Protein AF-R1I8M9-F1 (afdb_monomer_lite)

pLDDT: mean 75.94, std 17.15, range [38.25, 95.81]

Structure (mmCIF, N/CA/C/O backbone):
data_AF-R1I8M9-F1
#
_entry.id   AF-R1I8M9-F1
#
loop_
_atom_site.group_PDB
_atom_site.id
_atom_site.type_symbol
_atom_site.label_atom_id
_atom_site.label_alt_id
_atom_site.label_comp_id
_atom_site.label_asym_id
_atom_site.label_entity_id
_atom_site.label_seq_id
_atom_site.pdbx_PDB_ins_code
_atom_site.Cartn_x
_atom_site.Cartn_y
_atom_site.Cartn_z
_atom_site.occupancy
_atom_site.B_iso_or_equiv
_atom_site.auth_seq_id
_atom_site.auth_comp_id
_atom_site.auth_asym_id
_atom_site.auth_atom_id
_atom_site.pdbx_PDB_model_num
ATOM 1 N N . MET A 1 1 ? 1.329 -48.472 -15.441 1.00 38.25 1 MET A N 1
ATOM 2 C CA . MET A 1 1 ? 2.134 -48.573 -14.204 1.00 38.25 1 MET A CA 1
ATOM 3 C C . MET A 1 1 ? 3.214 -47.514 -14.295 1.00 38.25 1 MET A C 1
ATOM 5 O O . MET A 1 1 ? 4.169 -47.705 -15.039 1.00 38.25 1 MET A O 1
ATOM 9 N N . ASP A 1 2 ? 3.007 -46.370 -13.643 1.00 49.47 2 ASP A N 1
ATOM 10 C CA . ASP A 1 2 ? 3.981 -45.278 -13.656 1.00 49.47 2 ASP A CA 1
ATOM 11 C C . ASP A 1 2 ? 5.204 -45.636 -12.814 1.00 49.47 2 ASP A C 1
ATOM 13 O O . ASP A 1 2 ? 5.096 -46.111 -11.682 1.00 49.47 2 ASP A O 1
ATOM 17 N N . LYS A 1 3 ? 6.383 -45.452 -13.411 1.00 56.34 3 LYS A N 1
ATOM 18 C CA . LYS A 1 3 ? 7.676 -45.744 -12.796 1.00 56.34 3 LYS A CA 1
ATOM 19 C C . LYS A 1 3 ? 7.922 -44.754 -11.657 1.00 56.34 3 LYS A C 1
ATOM 21 O O . LYS A 1 3 ? 7.964 -43.547 -11.874 1.00 56.34 3 LYS A O 1
ATOM 26 N N . PHE A 1 4 ? 8.103 -45.278 -10.448 1.00 57.75 4 PHE A N 1
ATOM 27 C CA . PHE A 1 4 ? 8.527 -44.502 -9.288 1.00 57.75 4 PHE A CA 1
ATOM 28 C C . PHE A 1 4 ? 9.944 -43.965 -9.526 1.00 57.75 4 PHE A C 1
ATOM 30 O O . PHE A 1 4 ? 10.889 -44.746 -9.621 1.00 57.75 4 PHE A O 1
ATOM 37 N N . ASP A 1 5 ? 10.078 -42.643 -9.648 1.00 61.88 5 ASP A N 1
ATOM 38 C CA . ASP A 1 5 ? 11.360 -41.959 -9.825 1.00 61.88 5 ASP A CA 1
ATOM 39 C C . ASP A 1 5 ? 11.907 -41.483 -8.459 1.00 61.88 5 ASP A C 1
ATOM 41 O O . ASP A 1 5 ? 11.433 -40.481 -7.907 1.00 61.88 5 ASP A O 1
ATOM 45 N N . PRO A 1 6 ? 12.905 -42.177 -7.881 1.00 57.59 6 PRO A N 1
ATOM 46 C CA . PRO A 1 6 ? 13.475 -41.830 -6.582 1.00 57.59 6 PRO A CA 1
ATOM 47 C C . PRO A 1 6 ? 14.278 -40.517 -6.601 1.00 57.59 6 PRO A C 1
ATOM 49 O O . PRO A 1 6 ? 14.505 -39.937 -5.536 1.00 57.59 6 PRO A O 1
ATOM 52 N N . SER A 1 7 ? 14.666 -40.003 -7.775 1.00 63.94 7 SER A N 1
ATOM 53 C CA . SER A 1 7 ? 15.459 -38.770 -7.905 1.00 63.94 7 SER A CA 1
ATOM 54 C C . SER A 1 7 ? 14.663 -37.512 -7.539 1.00 63.94 7 SER A C 1
ATOM 56 O O . SER A 1 7 ? 15.202 -36.570 -6.947 1.00 63.94 7 SER A O 1
ATOM 58 N N . ARG A 1 8 ? 13.347 -37.529 -7.796 1.00 58.62 8 ARG A N 1
ATOM 59 C CA . ARG A 1 8 ? 12.417 -36.465 -7.390 1.00 58.62 8 ARG A CA 1
ATOM 60 C C . ARG A 1 8 ? 12.280 -36.390 -5.875 1.00 58.62 8 ARG A C 1
ATOM 62 O O . ARG A 1 8 ? 12.327 -35.300 -5.310 1.00 58.62 8 ARG A O 1
ATOM 69 N N . ARG A 1 9 ? 12.181 -37.542 -5.204 1.00 60.09 9 ARG A N 1
ATOM 70 C CA . ARG A 1 9 ? 12.094 -37.609 -3.737 1.00 60.09 9 ARG A CA 1
ATOM 71 C C . ARG A 1 9 ? 13.373 -37.098 -3.079 1.00 60.09 9 ARG A C 1
ATOM 73 O O . ARG A 1 9 ? 13.300 -36.382 -2.083 1.00 60.09 9 ARG A O 1
ATOM 80 N N . ASP A 1 10 ? 14.525 -37.436 -3.647 1.00 62.53 10 ASP A N 1
ATOM 81 C C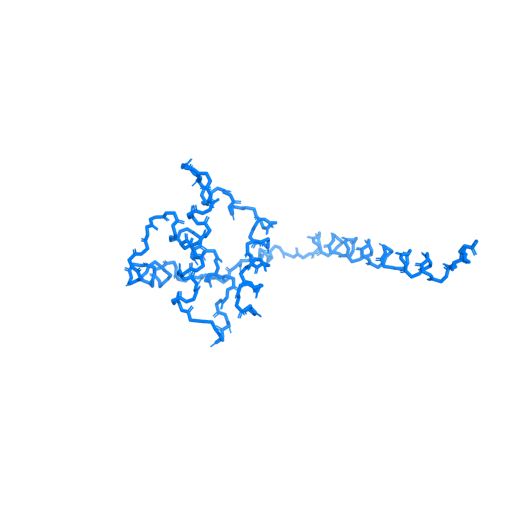A . ASP A 1 10 ? 15.817 -37.004 -3.119 1.00 62.53 10 ASP A CA 1
ATOM 82 C C . ASP A 1 10 ? 16.049 -35.497 -3.334 1.00 62.53 10 ASP A C 1
ATOM 84 O O . ASP A 1 10 ? 16.509 -34.799 -2.431 1.00 62.53 10 ASP A O 1
ATOM 88 N N . SER A 1 11 ? 15.611 -34.959 -4.476 1.00 59.75 11 SER A N 1
ATOM 89 C CA . SER A 1 11 ? 15.613 -33.514 -4.752 1.00 59.75 11 SER A CA 1
ATOM 90 C C . SER A 1 11 ? 14.682 -32.734 -3.817 1.00 59.75 11 SER A C 1
ATOM 92 O O . SER A 1 11 ? 15.084 -31.710 -3.265 1.00 59.75 11 SER A O 1
ATOM 94 N N . MET A 1 12 ? 13.470 -33.240 -3.557 1.00 56.59 12 MET A N 1
ATOM 95 C CA . MET A 1 12 ? 12.552 -32.627 -2.588 1.00 56.59 12 MET A CA 1
ATOM 96 C C . MET A 1 12 ? 13.118 -32.674 -1.166 1.00 56.59 12 MET A C 1
ATOM 98 O O . MET A 1 12 ? 13.048 -31.685 -0.440 1.00 56.59 12 MET A O 1
ATOM 102 N N . ARG A 1 13 ? 13.742 -33.791 -0.772 1.00 57.72 13 ARG A N 1
ATOM 103 C CA . ARG A 1 13 ? 14.388 -33.916 0.539 1.00 57.72 13 ARG A CA 1
ATOM 104 C C . ARG A 1 13 ? 15.550 -32.932 0.687 1.00 57.72 13 ARG A C 1
ATOM 106 O O . ARG A 1 13 ? 15.671 -32.306 1.734 1.00 57.72 13 ARG A O 1
ATOM 113 N N . LYS A 1 14 ? 16.356 -32.744 -0.360 1.00 58.34 14 LYS A N 1
ATOM 114 C CA . LYS A 1 14 ? 17.444 -31.754 -0.395 1.00 58.34 14 LYS A CA 1
ATOM 115 C C . LYS A 1 14 ? 16.928 -30.318 -0.284 1.00 58.34 14 LYS A C 1
ATOM 117 O O . LYS A 1 14 ? 17.499 -29.553 0.484 1.00 58.34 14 LYS A O 1
ATOM 122 N N . MET A 1 15 ? 15.826 -29.969 -0.955 1.00 54.91 15 MET A N 1
ATOM 123 C CA . MET A 1 15 ? 15.184 -28.654 -0.790 1.00 54.91 15 MET A CA 1
ATOM 124 C C . MET A 1 15 ? 14.665 -28.427 0.631 1.00 54.91 15 MET A C 1
ATOM 126 O O . MET A 1 15 ? 14.879 -27.356 1.186 1.00 54.91 15 MET A O 1
ATOM 130 N N . ILE A 1 16 ? 14.026 -29.428 1.241 1.00 59.59 16 ILE A N 1
ATOM 131 C CA . ILE A 1 16 ? 13.519 -29.323 2.618 1.00 59.59 16 ILE A CA 1
ATOM 132 C C . ILE A 1 16 ? 14.676 -29.150 3.610 1.00 59.59 16 ILE A C 1
ATOM 134 O O . ILE A 1 16 ? 14.596 -28.316 4.508 1.00 59.59 16 ILE A O 1
ATOM 138 N N . ILE A 1 17 ? 15.773 -29.893 3.431 1.00 59.53 17 ILE A N 1
ATOM 139 C CA . ILE A 1 17 ? 16.972 -29.767 4.270 1.00 59.53 17 ILE A CA 1
ATOM 140 C C . ILE A 1 17 ? 17.630 -28.395 4.076 1.00 59.53 17 ILE A C 1
ATOM 142 O O . ILE A 1 17 ? 17.999 -27.766 5.062 1.00 59.53 17 ILE A O 1
ATOM 146 N N . ALA A 1 18 ? 17.736 -27.900 2.840 1.00 55.06 18 ALA A N 1
ATOM 147 C CA . ALA A 1 18 ? 18.281 -26.572 2.558 1.00 55.06 18 ALA A CA 1
ATOM 148 C C . ALA A 1 18 ? 17.407 -25.454 3.153 1.00 55.06 18 ALA A C 1
ATOM 150 O O . ALA A 1 18 ? 17.928 -24.560 3.815 1.00 55.06 18 ALA A O 1
ATOM 151 N N . GLY A 1 19 ? 16.082 -25.541 3.003 1.00 55.41 19 GLY A N 1
ATOM 152 C CA . GLY A 1 19 ? 15.136 -24.605 3.613 1.00 55.41 19 GLY A CA 1
ATOM 153 C C . GLY A 1 19 ? 15.214 -24.618 5.141 1.00 55.41 19 GLY A C 1
ATOM 154 O O . GLY A 1 19 ? 15.315 -23.563 5.762 1.00 55.41 19 GLY A O 1
ATOM 155 N N . GLY A 1 20 ? 15.265 -25.807 5.749 1.00 57.88 20 GLY A N 1
ATOM 156 C CA . GLY A 1 20 ? 15.439 -25.967 7.194 1.00 57.88 20 GLY A CA 1
ATOM 157 C C . GLY A 1 20 ? 16.784 -25.441 7.701 1.00 57.88 20 GLY A C 1
ATOM 158 O O . GLY A 1 20 ? 16.833 -24.804 8.749 1.00 57.88 20 GLY A O 1
ATOM 159 N N . ALA A 1 21 ? 17.866 -25.633 6.942 1.00 57.62 21 ALA A N 1
ATOM 160 C CA . ALA A 1 21 ? 19.186 -25.106 7.277 1.00 57.62 21 ALA A CA 1
ATOM 161 C C . ALA A 1 21 ? 19.232 -23.573 7.191 1.00 57.62 21 ALA A C 1
ATOM 163 O O . ALA A 1 21 ? 19.794 -22.942 8.078 1.00 57.62 21 ALA A O 1
ATOM 164 N N . CYS A 1 22 ? 18.600 -22.952 6.190 1.00 58.41 22 CYS A N 1
ATOM 165 C CA . CYS A 1 22 ? 18.504 -21.492 6.104 1.00 58.41 22 CYS A CA 1
ATOM 166 C C . CYS A 1 22 ? 17.670 -20.891 7.247 1.00 58.41 22 CYS A C 1
ATOM 168 O O . CYS A 1 22 ? 18.039 -19.843 7.772 1.00 58.41 22 CYS A O 1
ATOM 170 N N . VAL A 1 23 ? 16.594 -21.564 7.672 1.00 58.34 23 VAL A N 1
ATOM 171 C CA . VAL A 1 23 ? 15.780 -21.147 8.829 1.00 58.34 23 VAL A CA 1
ATOM 172 C C . VAL A 1 23 ? 16.537 -21.338 10.147 1.00 58.34 23 VAL A C 1
ATOM 174 O O . VAL A 1 23 ? 16.502 -20.468 11.011 1.00 58.34 23 VAL A O 1
ATOM 177 N N . ALA A 1 24 ? 17.277 -22.436 10.309 1.00 57.88 24 ALA A N 1
ATOM 178 C CA . ALA A 1 24 ? 18.112 -22.639 11.490 1.00 57.88 24 ALA A CA 1
ATOM 179 C C . ALA A 1 24 ? 19.263 -21.617 11.549 1.00 57.88 24 ALA A C 1
ATOM 181 O O . ALA A 1 24 ? 19.517 -21.028 12.596 1.00 57.88 24 ALA A O 1
ATOM 182 N N . LEU A 1 25 ? 19.927 -21.339 10.424 1.00 56.47 25 LEU A N 1
ATOM 183 C CA . LEU A 1 25 ? 21.011 -20.355 10.348 1.00 56.47 25 LEU A CA 1
ATOM 184 C C . LEU A 1 25 ? 20.520 -18.911 10.534 1.00 56.47 25 LEU A C 1
ATOM 186 O O . LEU A 1 25 ? 21.250 -18.102 11.111 1.00 56.47 25 LEU A O 1
ATOM 190 N N . SER A 1 26 ? 19.298 -18.578 10.102 1.00 57.78 26 SER A N 1
ATOM 191 C CA . SER A 1 26 ? 18.712 -17.260 10.375 1.00 57.78 26 SER A CA 1
ATOM 192 C C . SER A 1 26 ? 18.424 -17.067 11.865 1.00 57.78 26 SER A C 1
ATOM 194 O O . SER A 1 26 ? 18.648 -15.976 12.382 1.00 57.78 26 SER A O 1
ATOM 196 N N . GLN A 1 27 ? 18.037 -18.128 12.582 1.00 54.22 27 GLN A N 1
ATOM 197 C CA . GLN A 1 27 ? 17.830 -18.084 14.033 1.00 54.22 27 GLN A CA 1
ATOM 198 C C . GLN A 1 27 ? 19.138 -18.058 14.838 1.00 54.22 27 GLN A C 1
ATOM 200 O O . GLN A 1 27 ? 19.207 -17.372 15.856 1.00 54.22 27 GLN A O 1
ATOM 205 N N . VAL A 1 28 ? 20.200 -18.733 14.383 1.00 53.81 28 VAL A N 1
ATOM 206 C CA . VAL A 1 28 ? 21.495 -18.753 15.096 1.00 53.81 28 VAL A CA 1
ATOM 207 C C . VAL A 1 28 ? 22.234 -17.407 14.997 1.00 53.81 28 VAL A C 1
ATOM 209 O O . VAL A 1 28 ? 22.916 -17.014 15.941 1.00 53.81 28 VAL A O 1
ATOM 212 N N . ASN A 1 29 ? 22.047 -16.641 13.915 1.00 49.97 29 ASN A N 1
ATOM 213 C CA . ASN A 1 29 ? 22.637 -15.299 13.775 1.00 49.97 29 ASN A CA 1
ATOM 214 C C . ASN A 1 29 ? 21.845 -14.173 14.465 1.00 49.97 29 ASN A C 1
ATOM 216 O O . ASN A 1 29 ? 22.385 -13.082 14.639 1.00 49.97 29 ASN A O 1
ATOM 220 N N . LEU A 1 30 ? 20.601 -14.415 14.887 1.00 49.88 30 LEU A N 1
ATOM 221 C CA . LEU A 1 30 ? 19.778 -13.415 15.582 1.00 49.88 30 LEU A CA 1
ATOM 222 C C . LEU A 1 30 ? 20.180 -13.217 17.052 1.00 49.88 30 LEU A C 1
ATOM 224 O O . LEU A 1 30 ? 19.927 -12.151 17.605 1.00 49.88 30 LEU A O 1
ATOM 228 N N . TRP A 1 31 ? 20.823 -14.205 17.684 1.00 50.91 31 TRP A N 1
ATOM 229 C CA . TRP A 1 31 ? 21.145 -14.143 19.117 1.00 50.91 31 TRP A CA 1
ATOM 230 C C . TRP A 1 31 ? 22.427 -13.359 19.440 1.00 50.91 31 TRP A C 1
ATOM 232 O O . TRP A 1 31 ? 22.550 -12.813 20.532 1.00 50.91 31 TRP A O 1
ATOM 242 N N . ASN A 1 32 ? 23.368 -13.289 18.492 1.00 53.25 32 ASN A N 1
ATOM 243 C CA . ASN A 1 32 ? 24.689 -12.670 18.682 1.00 53.25 32 ASN A CA 1
ATOM 244 C C . ASN A 1 32 ? 24.911 -11.394 17.862 1.00 53.25 32 ASN A C 1
ATOM 246 O O . ASN A 1 32 ? 25.994 -10.808 17.926 1.00 53.25 32 ASN A O 1
ATOM 250 N N . GLN A 1 33 ? 23.921 -10.936 17.094 1.00 49.41 33 GLN A N 1
ATOM 251 C CA . GLN A 1 33 ? 24.000 -9.597 16.531 1.00 49.41 33 GLN A CA 1
ATOM 252 C C . GLN A 1 33 ? 23.582 -8.585 17.605 1.00 49.41 33 GLN A C 1
ATOM 254 O O . GLN A 1 33 ? 22.533 -8.767 18.226 1.00 49.41 33 GLN A O 1
ATOM 259 N N . PRO A 1 34 ? 24.347 -7.493 17.828 1.00 47.34 34 PRO A N 1
ATOM 260 C CA . PRO A 1 34 ? 23.765 -6.334 18.494 1.00 47.34 34 PRO A CA 1
ATOM 261 C C . PRO A 1 34 ? 22.483 -6.013 17.733 1.00 47.34 34 PRO A C 1
ATOM 263 O O . PRO A 1 34 ? 22.493 -6.133 16.508 1.00 47.34 34 PRO A O 1
ATOM 266 N N . GLN A 1 35 ? 21.405 -5.653 18.431 1.00 48.62 35 GLN A N 1
ATOM 267 C CA . GLN A 1 35 ? 20.151 -5.196 17.834 1.00 48.62 35 GLN A CA 1
ATOM 268 C C . GLN A 1 35 ? 20.411 -3.981 16.920 1.00 48.62 35 GLN A C 1
ATOM 270 O O . GLN A 1 35 ? 20.012 -2.856 17.198 1.00 48.62 35 GLN A O 1
ATOM 275 N N . LYS A 1 36 ? 21.008 -4.192 15.749 1.00 43.78 36 LYS A N 1
ATOM 276 C CA . LYS A 1 36 ? 20.531 -3.571 14.541 1.00 43.78 36 LYS A CA 1
ATOM 277 C C . LYS A 1 36 ? 19.174 -4.208 14.358 1.00 43.78 36 LYS A C 1
ATOM 279 O O . LYS A 1 36 ? 19.010 -5.183 13.634 1.00 43.78 36 LYS A O 1
ATOM 284 N N . VAL A 1 37 ? 18.205 -3.632 15.075 1.00 47.38 37 VAL A N 1
ATOM 285 C CA . VAL A 1 37 ? 16.861 -3.460 14.552 1.00 47.38 37 VAL A CA 1
ATOM 286 C C . VAL A 1 37 ? 17.074 -3.310 13.055 1.00 47.38 37 VAL A C 1
ATOM 288 O O . VAL A 1 37 ? 17.874 -2.465 12.637 1.00 47.38 37 VAL A O 1
ATOM 291 N N . LEU A 1 38 ? 16.481 -4.194 12.258 1.00 48.50 38 LEU A N 1
ATOM 292 C CA . LEU A 1 38 ? 16.259 -3.905 10.853 1.00 48.50 38 LEU A CA 1
ATOM 293 C C . LEU A 1 38 ? 15.341 -2.684 10.866 1.00 48.50 38 LEU A C 1
ATOM 295 O O . LEU A 1 38 ? 14.134 -2.791 10.696 1.00 48.50 38 LEU A O 1
ATOM 299 N N . THR A 1 39 ? 15.891 -1.526 11.228 1.00 44.56 39 THR A N 1
ATOM 300 C CA . THR A 1 39 ? 15.257 -0.248 11.091 1.00 44.56 39 THR A CA 1
ATOM 301 C C . THR A 1 39 ? 15.164 -0.167 9.595 1.00 44.56 39 THR A C 1
ATOM 303 O O . THR A 1 39 ? 16.151 0.112 8.905 1.00 44.56 39 THR A O 1
ATOM 306 N N . ALA A 1 40 ? 13.966 -0.487 9.099 1.00 48.41 40 ALA A N 1
ATOM 307 C CA . ALA A 1 40 ? 13.498 0.052 7.847 1.00 48.41 40 ALA A CA 1
ATOM 308 C C . ALA A 1 40 ? 14.056 1.482 7.790 1.00 48.41 40 ALA A C 1
ATOM 310 O O . ALA A 1 40 ? 14.003 2.179 8.821 1.00 48.41 40 ALA A O 1
ATOM 311 N N . PRO A 1 41 ? 14.706 1.879 6.680 1.00 47.94 41 PRO A N 1
ATOM 312 C CA . PRO A 1 41 ? 15.222 3.234 6.526 1.00 47.94 41 PRO A CA 1
ATOM 313 C C . PRO A 1 41 ? 14.197 4.201 7.109 1.00 47.94 41 PRO A C 1
ATOM 315 O O . PRO A 1 41 ? 13.008 3.931 6.959 1.00 47.94 41 PRO A O 1
ATOM 318 N N . LYS A 1 42 ? 14.616 5.259 7.816 1.00 51.47 42 LYS A N 1
ATOM 319 C CA . LYS A 1 42 ? 13.684 6.320 8.221 1.00 51.47 42 LYS A CA 1
ATOM 320 C C . LYS A 1 42 ? 13.087 6.880 6.936 1.00 51.47 42 LYS A C 1
ATOM 322 O O . LYS A 1 42 ? 13.677 7.751 6.308 1.00 51.47 42 LYS A O 1
ATOM 327 N N . VAL A 1 43 ? 12.009 6.258 6.490 1.00 57.03 43 VAL A N 1
ATOM 328 C CA . VAL A 1 43 ? 11.281 6.652 5.313 1.00 57.03 43 VAL A CA 1
ATOM 329 C C . VAL A 1 43 ? 10.618 7.943 5.723 1.00 57.03 43 VAL A C 1
ATOM 331 O O . VAL A 1 43 ? 10.058 8.020 6.821 1.00 57.03 43 VAL A O 1
ATOM 334 N N . ASP A 1 44 ? 10.780 8.977 4.907 1.00 70.75 44 ASP A N 1
ATOM 335 C CA . ASP A 1 44 ? 10.119 10.232 5.191 1.00 70.75 44 ASP A CA 1
ATOM 336 C C . ASP A 1 44 ? 8.622 10.007 4.982 1.00 70.75 44 ASP A C 1
ATOM 338 O O . ASP A 1 44 ? 8.102 10.044 3.867 1.00 70.75 44 ASP A O 1
ATOM 342 N N . ASP A 1 45 ? 7.929 9.690 6.077 1.00 75.38 45 ASP A N 1
ATOM 343 C CA . ASP A 1 45 ? 6.487 9.469 6.090 1.00 75.38 45 ASP A CA 1
ATOM 344 C C . ASP A 1 45 ? 5.747 10.679 5.492 1.00 75.38 45 ASP A C 1
ATOM 346 O O . ASP A 1 45 ? 4.632 10.524 4.999 1.00 75.38 45 ASP A O 1
ATOM 350 N N . LYS A 1 46 ? 6.367 11.873 5.472 1.00 78.44 46 LYS A N 1
ATOM 351 C CA . LYS A 1 46 ? 5.813 13.056 4.806 1.00 78.44 46 LYS A CA 1
ATOM 352 C C . LYS A 1 46 ? 5.838 12.946 3.288 1.00 78.44 46 LYS A C 1
ATOM 354 O O . LYS A 1 46 ? 4.849 13.316 2.669 1.00 78.44 46 LYS A O 1
ATOM 359 N N . GLU A 1 47 ? 6.919 12.441 2.695 1.00 80.56 47 GLU A N 1
ATOM 360 C CA . GLU A 1 47 ? 7.026 12.278 1.237 1.00 80.56 47 GLU A CA 1
ATOM 361 C C . GLU A 1 47 ? 6.030 11.232 0.735 1.00 80.56 47 GLU A C 1
ATOM 363 O O . GLU A 1 47 ? 5.322 11.458 -0.242 1.00 80.56 47 GLU A O 1
ATOM 368 N N . ILE A 1 48 ? 5.914 10.111 1.451 1.00 81.56 48 ILE A N 1
ATOM 369 C CA . ILE A 1 48 ? 4.937 9.067 1.121 1.00 81.56 48 ILE A CA 1
ATOM 370 C C . ILE A 1 48 ? 3.513 9.600 1.220 1.00 81.56 48 ILE A C 1
ATOM 372 O O . ILE A 1 48 ? 2.687 9.325 0.350 1.00 81.56 48 ILE A O 1
ATOM 376 N N . LYS A 1 49 ? 3.223 10.357 2.280 1.00 80.94 49 LYS A N 1
ATOM 377 C CA . LYS A 1 49 ? 1.897 10.928 2.474 1.00 80.94 49 LYS A CA 1
ATOM 378 C C . LYS A 1 49 ? 1.567 11.959 1.393 1.00 80.94 49 LYS A C 1
ATOM 380 O O . LYS A 1 49 ? 0.473 11.906 0.848 1.00 80.94 49 LYS A O 1
ATOM 385 N N . ALA A 1 50 ? 2.515 12.829 1.044 1.00 83.00 50 ALA A N 1
ATOM 386 C CA . ALA A 1 50 ? 2.345 13.810 -0.024 1.00 83.00 50 ALA A CA 1
ATOM 387 C C . ALA A 1 50 ? 2.056 13.135 -1.375 1.00 83.00 50 ALA A C 1
ATOM 389 O O . ALA A 1 50 ? 1.087 13.496 -2.033 1.00 83.00 50 ALA A O 1
ATOM 390 N N . ALA A 1 51 ? 2.812 12.093 -1.738 1.00 82.81 51 ALA A N 1
ATOM 391 C CA . ALA A 1 51 ? 2.572 11.337 -2.969 1.00 82.81 51 ALA A CA 1
ATOM 392 C C . ALA A 1 51 ? 1.182 10.667 -2.989 1.00 82.81 51 ALA A C 1
ATOM 394 O O . ALA A 1 51 ? 0.492 10.674 -4.007 1.00 82.81 51 ALA A O 1
ATOM 395 N N . GLY A 1 52 ? 0.728 10.122 -1.855 1.00 79.62 52 GLY A N 1
ATOM 396 C CA . GLY A 1 52 ? -0.619 9.555 -1.742 1.00 79.62 52 GLY A CA 1
ATOM 397 C C . GLY A 1 52 ? -1.736 10.602 -1.843 1.00 79.62 52 GLY A C 1
ATOM 398 O O . GLY A 1 52 ? -2.789 10.328 -2.422 1.00 79.62 52 GLY A O 1
ATOM 399 N N . GLU A 1 53 ? -1.511 11.803 -1.307 1.00 84.31 53 GLU A N 1
ATOM 400 C CA . GLU A 1 53 ? -2.435 12.940 -1.402 1.00 84.31 53 GLU A CA 1
ATOM 401 C C . GLU A 1 53 ? -2.515 13.489 -2.838 1.00 84.31 53 GLU A C 1
ATOM 403 O O . GLU A 1 53 ? -3.617 13.749 -3.322 1.00 84.31 53 GLU A O 1
ATOM 408 N N . GLU A 1 54 ? -1.390 13.583 -3.556 1.00 89.31 54 GLU A N 1
ATOM 409 C CA . GLU A 1 54 ? -1.342 13.982 -4.975 1.00 89.31 54 GLU A CA 1
ATOM 410 C C . GLU A 1 54 ? -2.149 13.037 -5.877 1.00 89.31 54 GLU A C 1
ATOM 412 O O . GLU A 1 54 ? -2.805 13.474 -6.823 1.00 89.31 54 GLU A O 1
ATOM 417 N N . LEU A 1 55 ? -2.169 11.746 -5.544 1.00 91.19 55 LEU A N 1
ATOM 418 C CA . LEU A 1 55 ? -2.952 10.723 -6.240 1.00 91.19 55 LEU A CA 1
ATOM 419 C C . LEU A 1 55 ? -4.422 10.654 -5.787 1.00 91.19 55 LEU A C 1
ATOM 421 O O . LEU A 1 55 ? -5.162 9.774 -6.241 1.00 91.19 55 LEU A O 1
ATOM 425 N N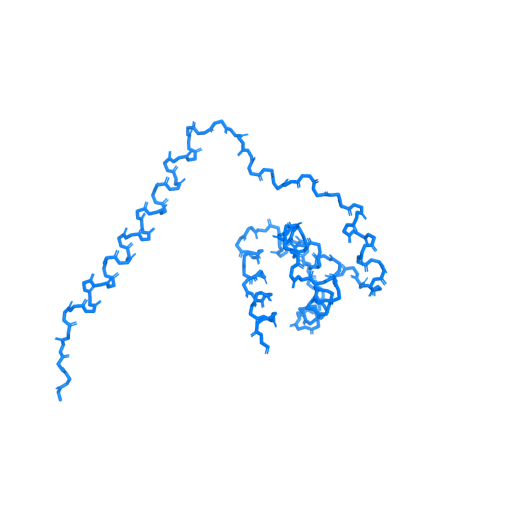 . ALA A 1 56 ? -4.857 11.558 -4.902 1.00 92.06 56 ALA A N 1
ATOM 426 C CA . ALA A 1 56 ? -6.198 11.597 -4.321 1.00 92.06 56 ALA A CA 1
ATOM 427 C C . ALA A 1 56 ? -6.641 10.245 -3.721 1.00 92.06 56 ALA A C 1
ATOM 429 O O . ALA A 1 56 ? -7.800 9.847 -3.854 1.00 92.06 56 ALA A O 1
ATOM 430 N N . LEU A 1 57 ? -5.709 9.518 -3.094 1.00 91.06 57 LEU A N 1
ATOM 431 C CA . LEU A 1 57 ? -5.991 8.223 -2.476 1.00 91.06 57 LEU A CA 1
ATOM 432 C C . LEU A 1 57 ? -6.805 8.390 -1.190 1.00 91.06 57 LEU A C 1
ATOM 434 O O . LEU A 1 57 ? -6.551 9.295 -0.390 1.00 91.06 57 LEU A O 1
ATOM 438 N N . THR A 1 58 ? -7.750 7.480 -0.962 1.00 93.00 58 THR A N 1
ATOM 439 C CA . THR A 1 58 ? -8.482 7.398 0.311 1.00 93.00 58 THR A CA 1
ATOM 440 C C . THR A 1 58 ? -7.563 6.930 1.444 1.00 93.00 58 THR A C 1
ATOM 442 O O . THR A 1 58 ? -6.514 6.343 1.199 1.00 93.00 58 THR A O 1
ATOM 445 N N . THR A 1 59 ? -7.936 7.144 2.710 1.00 91.81 59 THR A N 1
ATOM 446 C CA . THR A 1 59 ? -7.140 6.668 3.861 1.00 91.81 59 THR A CA 1
ATOM 447 C C . THR A 1 59 ? -6.737 5.183 3.777 1.00 91.81 59 THR A C 1
ATOM 449 O O . THR A 1 59 ? -5.546 4.907 3.903 1.00 91.81 59 THR A O 1
ATOM 452 N N . PRO A 1 60 ? -7.645 4.224 3.497 1.00 92.25 60 PRO A N 1
ATOM 453 C CA . PRO A 1 60 ? -7.246 2.821 3.355 1.00 92.25 60 PRO A CA 1
ATOM 454 C C . PRO A 1 60 ? -6.305 2.576 2.164 1.00 92.25 60 PRO A C 1
ATOM 456 O O . PRO A 1 60 ? -5.412 1.734 2.241 1.00 92.25 60 PRO A O 1
ATOM 459 N N . GLU A 1 61 ? -6.454 3.322 1.068 1.00 93.88 61 GLU A N 1
ATOM 460 C CA . GLU A 1 61 ? -5.550 3.223 -0.085 1.00 93.88 61 GLU A CA 1
ATOM 461 C C . GLU A 1 61 ? -4.162 3.780 0.237 1.00 93.88 61 GLU A C 1
ATOM 463 O O . GLU A 1 61 ? -3.158 3.212 -0.194 1.00 93.88 61 GLU A O 1
ATOM 468 N N . GLN A 1 62 ? -4.096 4.862 1.017 1.00 92.81 62 GLN A N 1
ATOM 469 C CA . GLN A 1 62 ? -2.849 5.445 1.505 1.00 92.81 62 GLN A CA 1
ATOM 470 C C . GLN A 1 62 ? -2.096 4.476 2.421 1.00 92.81 62 GLN A C 1
ATOM 472 O O . GLN A 1 62 ? -0.872 4.390 2.323 1.00 92.81 62 GLN A O 1
ATOM 477 N N . ASP A 1 63 ? -2.799 3.704 3.256 1.00 91.31 63 ASP A N 1
ATOM 478 C CA . ASP A 1 63 ? -2.176 2.686 4.109 1.00 91.31 63 ASP A CA 1
ATOM 479 C C . ASP A 1 63 ? -1.499 1.590 3.269 1.00 91.31 63 ASP A C 1
ATOM 481 O O . ASP A 1 63 ? -0.331 1.264 3.494 1.00 91.31 63 ASP A O 1
ATOM 485 N N . VAL A 1 64 ? -2.188 1.069 2.247 1.00 93.12 64 VAL A N 1
ATOM 486 C CA . VAL A 1 64 ? -1.618 0.082 1.310 1.00 93.12 64 VAL A CA 1
ATOM 487 C C . VAL A 1 64 ? -0.450 0.691 0.523 1.00 93.12 64 VAL A C 1
ATOM 489 O O . VAL A 1 64 ? 0.620 0.086 0.410 1.00 93.12 64 VAL A O 1
ATOM 492 N N . PHE A 1 65 ? -0.634 1.912 0.011 1.00 94.06 65 PHE A N 1
ATOM 493 C CA . PHE A 1 65 ? 0.367 2.641 -0.768 1.00 94.06 65 PHE A CA 1
ATOM 494 C C . PHE A 1 65 ? 1.656 2.833 0.028 1.00 94.06 65 PHE A C 1
ATOM 496 O O . PHE A 1 65 ? 2.748 2.561 -0.474 1.00 94.06 65 PHE A O 1
ATOM 503 N N . ALA A 1 66 ? 1.538 3.246 1.290 1.00 91.38 66 ALA A N 1
ATOM 504 C CA . ALA A 1 66 ? 2.675 3.493 2.157 1.00 91.38 66 ALA A CA 1
ATOM 505 C C . ALA A 1 66 ? 3.502 2.228 2.392 1.00 91.38 66 ALA A C 1
ATOM 507 O O . ALA A 1 66 ? 4.729 2.290 2.326 1.00 91.38 66 ALA A O 1
ATOM 508 N N . VAL A 1 67 ? 2.860 1.079 2.617 1.00 91.19 67 VAL A N 1
ATOM 509 C CA . VAL A 1 67 ? 3.563 -0.201 2.806 1.00 91.19 67 VAL A CA 1
ATOM 510 C C . VAL A 1 67 ? 4.374 -0.556 1.560 1.00 91.19 67 VAL A C 1
ATOM 512 O O . VAL A 1 67 ? 5.560 -0.879 1.659 1.00 91.19 67 VAL A O 1
ATOM 515 N N . ILE A 1 68 ? 3.779 -0.435 0.373 1.00 91.19 68 ILE A N 1
ATOM 516 C CA . ILE A 1 68 ? 4.452 -0.773 -0.887 1.00 91.19 68 ILE A CA 1
ATOM 517 C C . ILE A 1 68 ? 5.591 0.205 -1.172 1.00 91.19 68 ILE A C 1
ATOM 519 O O . ILE A 1 68 ? 6.720 -0.211 -1.439 1.00 91.19 68 ILE A O 1
ATOM 523 N N . LYS A 1 69 ? 5.337 1.512 -1.051 1.00 89.50 69 LYS A N 1
ATOM 524 C CA . LYS A 1 69 ? 6.336 2.557 -1.296 1.00 89.50 69 LYS A CA 1
ATOM 525 C C . LYS A 1 69 ? 7.535 2.420 -0.356 1.00 89.50 69 LYS A C 1
ATOM 527 O O . LYS A 1 69 ? 8.671 2.503 -0.821 1.00 89.50 69 LYS A O 1
ATOM 532 N N . LYS A 1 70 ? 7.311 2.103 0.929 1.00 87.62 70 LYS A N 1
ATOM 533 C CA . LYS A 1 70 ? 8.376 1.810 1.911 1.00 87.62 70 LYS A CA 1
ATOM 534 C C . LYS A 1 70 ? 9.251 0.631 1.486 1.00 87.62 70 LYS A C 1
ATOM 536 O O . LYS A 1 70 ? 10.473 0.700 1.613 1.00 87.62 70 LYS A O 1
ATOM 541 N N . ASN A 1 71 ? 8.644 -0.417 0.935 1.00 84.19 71 ASN A N 1
ATOM 542 C CA . ASN A 1 71 ? 9.353 -1.605 0.459 1.00 84.19 71 ASN A CA 1
ATOM 543 C C . ASN A 1 71 ? 10.061 -1.395 -0.895 1.00 84.19 71 ASN A C 1
ATOM 545 O O . ASN A 1 71 ? 11.033 -2.087 -1.199 1.00 84.19 71 ASN A O 1
ATOM 549 N N . LEU A 1 72 ? 9.631 -0.411 -1.690 1.00 82.94 72 LEU A N 1
ATOM 550 C CA . LEU A 1 72 ? 10.158 -0.124 -3.030 1.00 82.94 72 LEU A CA 1
ATOM 551 C C . LEU A 1 72 ? 11.031 1.129 -3.119 1.00 82.94 72 LEU A C 1
ATOM 553 O O . LEU A 1 72 ? 11.399 1.518 -4.222 1.00 82.94 72 LEU A O 1
ATOM 557 N N . MET A 1 73 ? 11.436 1.721 -1.994 1.00 68.44 73 MET A N 1
ATOM 558 C CA . MET A 1 73 ? 12.229 2.963 -1.903 1.00 68.44 73 MET A CA 1
ATOM 559 C C . MET A 1 73 ? 13.443 3.061 -2.850 1.00 68.44 73 MET A C 1
ATOM 561 O O . MET A 1 73 ? 13.902 4.157 -3.157 1.00 68.44 73 MET A O 1
ATOM 565 N N . ARG A 1 74 ? 14.015 1.931 -3.290 1.00 66.31 74 ARG A N 1
ATOM 566 C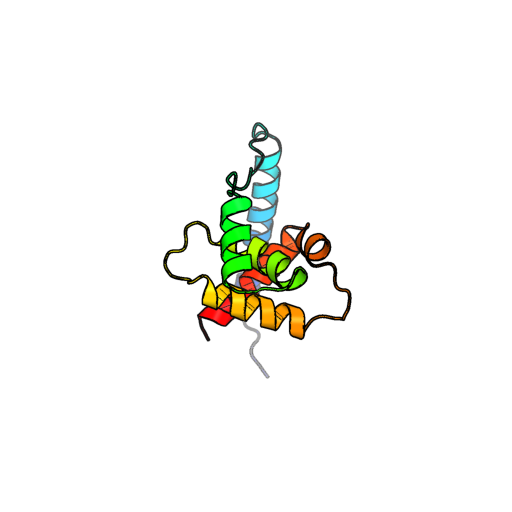 CA . ARG A 1 74 ? 15.176 1.893 -4.203 1.00 66.31 74 ARG A CA 1
ATOM 567 C C . ARG A 1 74 ? 14.848 1.439 -5.625 1.00 66.31 74 ARG A C 1
ATOM 569 O O . ARG A 1 74 ? 15.738 1.434 -6.475 1.00 66.31 74 ARG A O 1
ATOM 576 N N . SER A 1 75 ? 13.609 1.038 -5.886 1.00 72.69 75 SER A N 1
ATOM 577 C CA . SER A 1 75 ? 13.168 0.650 -7.218 1.00 72.69 75 SER A CA 1
ATOM 578 C C . SER A 1 75 ? 12.932 1.902 -8.054 1.00 72.69 75 SER A C 1
ATOM 580 O O . SER A 1 75 ? 12.095 2.730 -7.716 1.00 72.69 75 SER A O 1
ATOM 582 N N . LYS A 1 76 ? 13.666 2.039 -9.162 1.00 71.38 76 LYS A N 1
ATOM 583 C CA . LYS A 1 76 ? 13.439 3.102 -10.159 1.00 71.38 76 LYS A CA 1
ATOM 584 C C . LYS A 1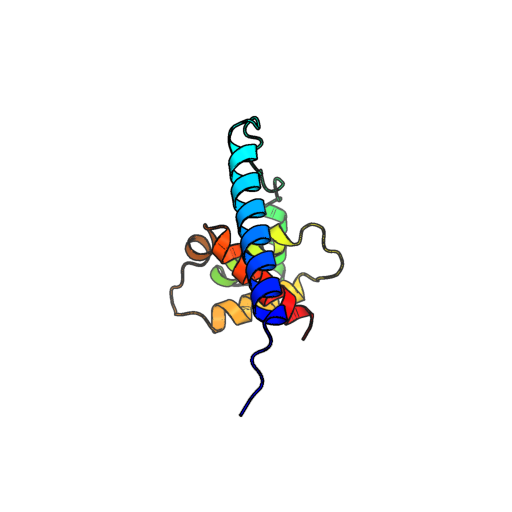 76 ? 12.435 2.699 -11.242 1.00 71.38 76 LYS A C 1
ATOM 586 O O . LYS A 1 76 ? 12.139 3.496 -12.122 1.00 71.38 76 LYS A O 1
ATOM 591 N N . ASN A 1 77 ? 11.958 1.457 -11.197 1.00 80.44 77 ASN A N 1
ATOM 592 C CA . ASN A 1 77 ? 11.194 0.844 -12.283 1.00 80.44 77 ASN A CA 1
ATOM 593 C C . ASN A 1 77 ? 9.680 0.890 -12.052 1.00 80.44 77 ASN A C 1
ATOM 595 O O . ASN A 1 77 ? 8.937 0.311 -12.835 1.00 80.44 77 ASN A O 1
ATOM 599 N N . VAL A 1 78 ? 9.237 1.510 -10.959 1.00 86.69 78 VAL A N 1
ATOM 600 C CA . VAL A 1 78 ? 7.838 1.534 -10.535 1.00 86.69 78 VAL A CA 1
ATOM 601 C C . VAL A 1 78 ? 7.447 2.980 -10.260 1.00 86.69 78 VAL A C 1
ATOM 603 O O . VAL A 1 78 ? 8.131 3.652 -9.485 1.00 86.69 78 VAL A O 1
ATOM 606 N N . THR A 1 79 ? 6.375 3.452 -10.895 1.00 90.06 79 THR A N 1
ATOM 607 C CA . THR A 1 79 ? 5.844 4.807 -10.686 1.00 90.06 79 THR A CA 1
ATOM 608 C C . THR A 1 79 ? 4.834 4.842 -9.542 1.00 90.06 79 THR A C 1
ATOM 610 O O . THR A 1 79 ? 4.269 3.813 -9.162 1.00 90.06 79 THR A O 1
ATOM 613 N N . ASP A 1 80 ? 4.594 6.029 -8.987 1.00 90.50 80 ASP A N 1
ATOM 614 C CA . ASP A 1 80 ? 3.625 6.199 -7.902 1.00 90.50 80 ASP A CA 1
ATOM 615 C C . ASP A 1 80 ? 2.191 5.928 -8.361 1.00 90.50 80 ASP A C 1
ATOM 617 O O . ASP A 1 80 ? 1.415 5.339 -7.611 1.00 90.50 80 ASP A O 1
ATOM 621 N N . GLU A 1 81 ? 1.859 6.212 -9.621 1.00 91.44 81 GLU A N 1
ATOM 622 C CA . GLU A 1 81 ? 0.567 5.851 -10.207 1.00 91.44 81 GLU A CA 1
ATOM 623 C C . GLU A 1 81 ? 0.354 4.334 -10.212 1.00 91.44 81 GLU A C 1
ATOM 625 O O . GLU A 1 81 ? -0.721 3.868 -9.845 1.00 91.44 81 GLU A O 1
ATOM 630 N N . GLN A 1 82 ? 1.379 3.542 -10.549 1.00 92.19 82 GLN A N 1
ATOM 631 C CA . GLN A 1 82 ? 1.268 2.078 -10.541 1.00 92.19 82 GLN A CA 1
ATOM 632 C C . GLN A 1 82 ? 1.027 1.529 -9.131 1.00 92.19 82 GLN A C 1
ATOM 634 O O . GLN A 1 82 ? 0.272 0.568 -8.960 1.00 92.19 82 GLN A O 1
ATOM 639 N N . ILE A 1 83 ? 1.658 2.135 -8.122 1.00 93.81 83 ILE A N 1
ATOM 640 C CA . ILE A 1 83 ? 1.432 1.786 -6.717 1.00 93.81 83 ILE A CA 1
ATOM 641 C C . ILE A 1 83 ? 0.015 2.201 -6.306 1.00 93.81 83 ILE A C 1
ATOM 643 O O . ILE A 1 83 ? -0.702 1.395 -5.720 1.00 93.81 83 ILE A O 1
ATOM 647 N N . GLY A 1 84 ? -0.421 3.413 -6.655 1.00 93.75 84 GLY A N 1
ATOM 648 C CA . GLY A 1 84 ? -1.761 3.923 -6.356 1.00 93.75 84 GLY A CA 1
ATOM 649 C C . GLY A 1 84 ? -2.879 3.088 -6.983 1.00 93.75 84 GLY A C 1
ATOM 650 O O . GLY A 1 84 ? -3.833 2.715 -6.299 1.00 93.75 84 GLY A O 1
ATOM 651 N N . ASP A 1 85 ? -2.742 2.719 -8.256 1.00 95.19 85 ASP A N 1
ATOM 652 C CA . ASP A 1 85 ? -3.694 1.858 -8.962 1.00 95.19 85 ASP A CA 1
ATOM 653 C C . ASP A 1 85 ? -3.800 0.479 -8.313 1.00 95.19 85 ASP A C 1
ATOM 655 O O . ASP A 1 85 ? -4.897 -0.068 -8.163 1.00 95.19 85 ASP A O 1
ATOM 659 N N . PHE A 1 86 ? -2.669 -0.083 -7.890 1.00 95.69 86 PHE A N 1
ATOM 660 C CA . PHE A 1 86 ? -2.669 -1.335 -7.151 1.00 95.69 86 PHE A CA 1
ATOM 661 C C . PHE A 1 86 ? -3.338 -1.186 -5.780 1.00 95.69 86 PHE A C 1
ATOM 663 O O . PHE A 1 86 ? -4.177 -2.015 -5.426 1.00 95.69 86 PHE A O 1
ATOM 670 N N . SER A 1 87 ? -3.034 -0.122 -5.033 1.00 95.69 87 SER A N 1
ATOM 671 C CA . SER A 1 87 ? -3.658 0.154 -3.735 1.00 95.69 87 SER A CA 1
ATOM 672 C C . SER A 1 87 ? -5.178 0.229 -3.841 1.00 95.69 87 SER A C 1
ATOM 674 O O . SER A 1 87 ? -5.874 -0.430 -3.071 1.00 95.69 87 SER A O 1
ATOM 676 N N . ARG A 1 88 ? -5.706 0.933 -4.850 1.00 95.81 88 ARG A N 1
ATOM 677 C CA . ARG A 1 88 ? -7.151 0.991 -5.133 1.00 95.81 88 ARG A CA 1
ATOM 678 C C . ARG A 1 88 ? -7.745 -0.388 -5.392 1.00 95.81 88 ARG A C 1
ATOM 680 O O . ARG A 1 88 ? -8.805 -0.704 -4.861 1.00 95.81 88 ARG A O 1
ATOM 687 N N . ARG A 1 89 ? -7.063 -1.235 -6.172 1.00 95.38 89 ARG A N 1
ATOM 688 C CA . ARG A 1 89 ? -7.521 -2.608 -6.448 1.00 95.38 89 ARG A CA 1
ATOM 689 C C . ARG A 1 89 ? -7.561 -3.466 -5.188 1.00 95.38 89 ARG A C 1
ATOM 691 O O . ARG A 1 89 ? -8.524 -4.203 -5.004 1.00 95.38 89 ARG A O 1
ATOM 698 N N . ILE A 1 90 ? -6.548 -3.366 -4.329 1.00 95.06 90 ILE A N 1
ATOM 699 C CA . ILE A 1 90 ? -6.510 -4.096 -3.056 1.00 95.06 90 ILE A CA 1
ATOM 700 C C . ILE A 1 90 ? -7.652 -3.648 -2.149 1.00 95.06 90 ILE A C 1
ATOM 702 O O . ILE A 1 90 ? -8.386 -4.497 -1.645 1.00 95.06 90 ILE A O 1
ATOM 706 N N . VAL A 1 91 ? -7.849 -2.339 -1.983 1.00 94.56 91 VAL A N 1
ATOM 707 C CA . VAL A 1 91 ? -8.928 -1.808 -1.140 1.00 94.56 91 VAL A CA 1
ATOM 708 C C . VAL A 1 91 ? -10.299 -2.206 -1.681 1.00 94.56 91 VAL A C 1
ATOM 710 O O . VAL A 1 91 ? -11.117 -2.718 -0.923 1.00 94.56 91 VAL A O 1
ATOM 713 N N . ALA A 1 92 ? -10.531 -2.067 -2.988 1.00 93.69 92 ALA A N 1
ATOM 714 C CA . ALA A 1 92 ? -11.801 -2.435 -3.615 1.00 93.69 92 ALA A CA 1
ATOM 715 C C . ALA A 1 92 ? -12.114 -3.941 -3.535 1.00 93.69 92 ALA A C 1
ATOM 717 O O . ALA A 1 92 ? -13.281 -4.325 -3.530 1.00 93.69 92 ALA A O 1
ATOM 718 N N . ALA A 1 93 ? -11.088 -4.796 -3.487 1.00 93.75 93 ALA A N 1
ATOM 719 C CA . ALA A 1 93 ? -11.241 -6.245 -3.353 1.00 93.75 93 ALA A CA 1
ATOM 720 C C . ALA A 1 93 ? -11.323 -6.723 -1.892 1.00 93.75 93 ALA A C 1
ATOM 722 O O . ALA A 1 93 ? -11.519 -7.916 -1.648 1.00 93.75 93 ALA A O 1
ATOM 723 N N . SER A 1 94 ? -11.146 -5.825 -0.923 1.00 92.12 94 SER A N 1
ATOM 724 C CA . SER A 1 94 ? -11.121 -6.167 0.496 1.00 92.12 94 SER A CA 1
ATOM 725 C C . SER A 1 94 ? -12.496 -6.006 1.149 1.00 92.12 94 SER A C 1
ATOM 727 O O . SER A 1 94 ? -13.315 -5.212 0.685 1.00 92.12 94 SER A O 1
ATOM 729 N N . PRO A 1 95 ? -12.762 -6.722 2.256 1.00 93.00 95 PRO A N 1
ATOM 730 C CA . PRO A 1 95 ? -13.963 -6.504 3.054 1.00 93.00 95 PRO A CA 1
ATOM 731 C C . PRO A 1 95 ? -14.092 -5.050 3.527 1.00 93.00 95 PRO A C 1
ATOM 733 O O . PRO A 1 95 ? -13.098 -4.403 3.875 1.00 93.00 95 PRO A O 1
ATOM 736 N N . GLU A 1 96 ? -15.323 -4.546 3.594 1.00 90.06 96 GLU A N 1
ATOM 737 C CA . GLU A 1 96 ? -15.593 -3.206 4.117 1.00 90.06 96 GLU A CA 1
ATOM 738 C C . GLU A 1 96 ? -15.141 -3.095 5.586 1.00 90.06 96 GLU A C 1
ATOM 740 O O . GLU A 1 96 ? -15.324 -4.019 6.378 1.00 90.06 96 GLU A O 1
ATOM 745 N N . GLY A 1 97 ? -14.507 -1.974 5.946 1.00 89.12 97 GLY A N 1
ATOM 746 C CA . GLY A 1 97 ? -13.967 -1.757 7.294 1.00 89.12 97 GLY A CA 1
ATOM 747 C C . GLY A 1 97 ? -12.637 -2.462 7.591 1.00 89.12 97 GLY A C 1
ATOM 748 O O . GLY A 1 97 ? -12.226 -2.502 8.749 1.00 89.12 97 GLY A O 1
ATOM 749 N N . THR A 1 98 ? -11.952 -3.009 6.580 1.00 91.38 98 THR A N 1
ATOM 750 C CA . THR A 1 98 ? -10.609 -3.589 6.757 1.00 91.38 98 THR A CA 1
ATOM 751 C C . THR A 1 98 ? -9.619 -2.544 7.280 1.00 91.38 98 THR A C 1
ATOM 753 O O . THR A 1 98 ? -9.389 -1.518 6.641 1.00 91.38 98 THR A O 1
ATOM 756 N N . ASP A 1 99 ? -8.988 -2.832 8.421 1.00 91.88 99 ASP A N 1
ATOM 757 C CA . ASP A 1 99 ? -7.884 -2.033 8.962 1.00 91.88 99 ASP A CA 1
ATOM 758 C C . ASP A 1 99 ? -6.560 -2.474 8.321 1.00 91.88 99 ASP A C 1
ATOM 760 O O . ASP A 1 99 ? -5.868 -3.374 8.805 1.00 91.88 99 ASP A O 1
ATOM 764 N N . PHE A 1 100 ? -6.208 -1.850 7.197 1.00 90.44 100 PHE A N 1
ATOM 765 C CA . PHE A 1 100 ? -4.984 -2.168 6.458 1.00 90.44 100 PHE A CA 1
ATOM 766 C C . PHE A 1 100 ? -3.715 -1.902 7.266 1.00 90.44 100 PHE A C 1
ATOM 768 O O . PHE A 1 100 ? -2.745 -2.653 7.154 1.00 90.44 100 PHE A O 1
ATOM 775 N N . LYS A 1 101 ? -3.726 -0.890 8.135 1.00 88.31 101 LYS A N 1
ATOM 776 C CA . LYS A 1 101 ? -2.599 -0.592 9.017 1.00 88.31 101 LYS A CA 1
ATOM 777 C C . LYS A 1 101 ? -2.347 -1.733 9.999 1.00 88.31 101 LYS A C 1
ATOM 779 O O . LYS A 1 101 ? -1.195 -2.098 10.235 1.00 88.31 101 LYS A O 1
ATOM 784 N N . GLN A 1 102 ? -3.405 -2.331 10.545 1.00 88.75 102 GLN A N 1
ATOM 785 C CA . GLN A 1 102 ? -3.283 -3.514 11.389 1.00 88.75 102 GLN A CA 1
ATOM 786 C C . GLN A 1 102 ? -2.914 -4.760 10.574 1.00 88.75 102 GLN A C 1
ATOM 788 O O . GLN A 1 102 ? -2.020 -5.504 10.985 1.00 88.75 102 GLN A O 1
ATOM 793 N N . VAL A 1 103 ? -3.547 -4.987 9.419 1.00 88.69 103 VAL A N 1
ATOM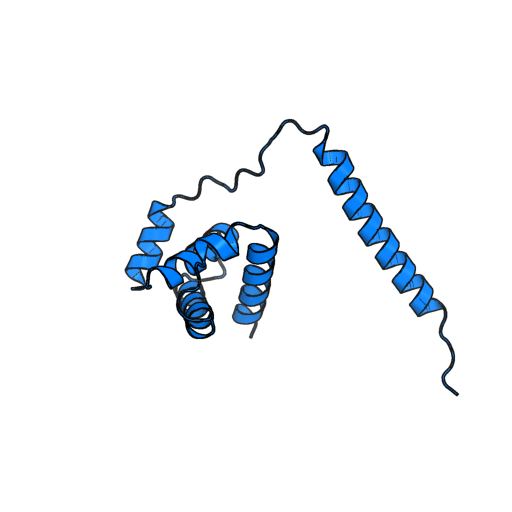 794 C CA . VAL A 1 103 ? -3.274 -6.148 8.551 1.00 88.69 103 VAL A CA 1
ATOM 795 C C . VAL A 1 103 ? -1.800 -6.204 8.148 1.00 88.69 103 VAL A C 1
ATOM 797 O O . VAL A 1 103 ? -1.187 -7.269 8.230 1.00 88.69 103 VAL A O 1
ATOM 800 N N . PHE A 1 104 ? -1.206 -5.067 7.785 1.00 87.69 104 PHE A N 1
ATOM 801 C CA . PHE A 1 104 ? 0.197 -4.978 7.375 1.00 87.69 104 PHE A CA 1
ATOM 802 C C . PHE A 1 104 ? 1.163 -4.653 8.519 1.00 87.69 104 PHE A C 1
ATOM 804 O O . PHE A 1 104 ? 2.339 -4.427 8.277 1.00 87.69 104 PHE A O 1
ATOM 811 N N . SER A 1 105 ? 0.722 -4.699 9.781 1.00 84.31 105 SER A N 1
ATOM 812 C CA . SER A 1 105 ? 1.636 -4.565 10.928 1.00 84.31 105 SER A CA 1
ATOM 813 C C . SER A 1 105 ? 2.626 -5.735 11.056 1.00 84.31 105 SER A C 1
ATOM 815 O O . SER A 1 105 ? 3.653 -5.619 11.726 1.00 84.31 105 SER A O 1
ATOM 817 N N . GLY A 1 106 ? 2.313 -6.873 10.426 1.00 81.44 106 GLY A N 1
ATOM 818 C CA . GLY A 1 106 ? 3.141 -8.073 10.413 1.00 81.44 106 GLY A CA 1
ATOM 819 C C . GLY A 1 106 ? 3.929 -8.235 9.114 1.00 81.44 106 GLY A C 1
ATOM 820 O O . GLY A 1 106 ? 3.353 -8.239 8.027 1.00 81.44 106 GLY A O 1
ATOM 821 N N . LEU A 1 107 ? 5.230 -8.513 9.248 1.00 80.38 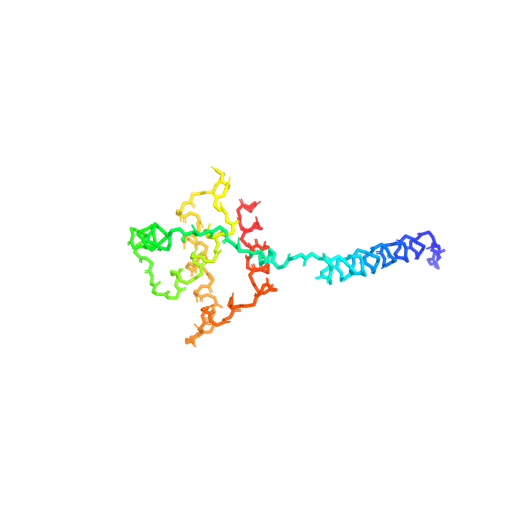107 LEU A N 1
ATOM 822 C CA . LEU A 1 107 ? 6.173 -8.709 8.137 1.00 80.38 107 LEU A CA 1
ATOM 823 C C . LEU A 1 107 ? 5.691 -9.742 7.098 1.00 80.38 107 LEU A C 1
ATOM 825 O O . LEU A 1 107 ? 5.901 -9.581 5.901 1.00 80.38 107 LEU A O 1
ATOM 829 N N . GLN A 1 108 ? 5.024 -10.812 7.542 1.00 82.56 108 GLN A N 1
ATOM 830 C CA . GLN A 1 108 ? 4.506 -11.848 6.643 1.00 82.56 108 GLN A CA 1
ATOM 831 C C . GLN A 1 108 ? 3.438 -11.303 5.682 1.00 82.56 108 GLN A C 1
ATOM 833 O O . GLN A 1 108 ? 3.447 -11.636 4.499 1.00 82.56 108 GLN A O 1
ATOM 838 N N . ASN A 1 109 ? 2.537 -10.455 6.177 1.00 85.50 109 ASN A N 1
ATOM 839 C CA . ASN A 1 109 ? 1.475 -9.878 5.358 1.00 85.50 109 ASN A CA 1
ATOM 840 C C . ASN A 1 109 ? 2.022 -8.803 4.417 1.00 85.50 109 ASN A C 1
ATOM 842 O O . ASN A 1 109 ? 1.568 -8.718 3.278 1.00 85.50 109 ASN A O 1
ATOM 846 N N . GLU A 1 110 ? 3.033 -8.043 4.846 1.00 88.31 110 GLU A N 1
ATOM 847 C CA . GLU A 1 110 ? 3.766 -7.139 3.953 1.00 88.31 110 GLU A CA 1
ATOM 848 C C . GLU A 1 110 ? 4.437 -7.909 2.808 1.00 88.31 110 GLU A C 1
ATOM 850 O O . GLU A 1 110 ? 4.314 -7.517 1.650 1.00 88.31 110 GLU A O 1
ATOM 855 N N . PHE A 1 111 ? 5.085 -9.046 3.090 1.00 87.75 111 PHE A N 1
ATOM 856 C CA . PHE A 1 111 ? 5.686 -9.872 2.040 1.00 87.75 111 PHE A CA 1
ATOM 857 C C . PHE A 1 111 ? 4.655 -10.412 1.051 1.00 87.75 111 PHE A C 1
ATOM 859 O O . PHE A 1 111 ? 4.897 -10.354 -0.153 1.00 87.75 111 PHE A O 1
ATOM 866 N N . HIS A 1 112 ? 3.506 -10.895 1.528 1.00 88.38 112 HIS A N 1
ATOM 867 C CA . HIS A 1 112 ? 2.430 -11.329 0.637 1.00 88.38 112 HIS A CA 1
ATOM 868 C C . HIS A 1 112 ? 1.908 -10.171 -0.225 1.00 88.38 112 HIS A C 1
ATOM 870 O O . HIS A 1 112 ? 1.732 -10.341 -1.431 1.00 88.38 112 HIS A O 1
ATOM 876 N N . LEU A 1 113 ? 1.713 -8.980 0.354 1.00 91.62 113 LEU A N 1
ATOM 877 C CA . LEU A 1 113 ? 1.319 -7.783 -0.394 1.00 91.62 113 LEU A CA 1
ATOM 878 C C . LEU A 1 113 ? 2.334 -7.457 -1.496 1.00 91.62 113 LEU A C 1
ATOM 880 O O . LEU A 1 113 ? 1.952 -7.220 -2.642 1.00 91.62 113 LEU A O 1
ATOM 884 N N . MET A 1 114 ? 3.625 -7.499 -1.167 1.00 92.00 114 MET A N 1
ATOM 885 C CA . MET A 1 114 ? 4.701 -7.253 -2.124 1.00 92.00 114 MET A CA 1
ATOM 886 C C . MET A 1 114 ? 4.774 -8.322 -3.214 1.00 92.00 114 MET A C 1
ATOM 888 O O . MET A 1 114 ? 5.010 -7.989 -4.372 1.00 92.00 114 MET A O 1
ATOM 892 N N . GLU A 1 115 ? 4.530 -9.592 -2.891 1.00 89.75 115 GLU A N 1
ATOM 893 C CA . GLU A 1 115 ? 4.444 -10.660 -3.889 1.00 89.75 115 GLU A CA 1
ATOM 894 C C . GLU A 1 115 ? 3.292 -10.410 -4.873 1.00 89.75 115 GLU A C 1
ATOM 896 O O . GLU A 1 115 ? 3.480 -10.509 -6.090 1.00 89.75 115 GLU A O 1
ATOM 901 N N . HIS A 1 116 ? 2.117 -10.026 -4.367 1.00 91.38 116 HIS A N 1
ATOM 902 C CA . HIS A 1 116 ? 0.984 -9.639 -5.206 1.00 91.38 116 HIS A CA 1
ATOM 903 C C . HIS A 1 116 ? 1.305 -8.423 -6.077 1.00 91.38 116 HIS A C 1
ATOM 905 O O . HIS A 1 116 ? 0.976 -8.422 -7.264 1.00 91.38 116 HIS A O 1
ATOM 911 N N . PHE A 1 117 ? 1.990 -7.426 -5.519 1.00 92.38 117 PHE A N 1
ATOM 912 C CA . PHE A 1 117 ? 2.403 -6.236 -6.251 1.00 92.38 117 PHE A CA 1
ATOM 913 C C . PHE A 1 117 ? 3.396 -6.555 -7.378 1.00 92.38 117 PHE A C 1
ATOM 915 O O . PHE A 1 117 ? 3.225 -6.105 -8.508 1.00 92.38 117 PHE A O 1
ATOM 922 N N . ILE A 1 118 ? 4.410 -7.381 -7.111 1.00 88.75 118 ILE A N 1
ATOM 923 C CA . ILE A 1 118 ? 5.391 -7.799 -8.123 1.00 88.75 118 ILE A CA 1
ATOM 924 C C . ILE A 1 118 ? 4.691 -8.526 -9.274 1.00 88.75 118 ILE A C 1
ATOM 926 O O . ILE A 1 118 ? 4.964 -8.238 -10.438 1.00 88.75 118 ILE A O 1
ATOM 930 N N . ARG A 1 119 ? 3.751 -9.432 -8.970 1.00 89.31 119 ARG A N 1
ATOM 931 C CA . ARG A 1 119 ? 2.952 -10.102 -10.008 1.00 89.31 119 ARG A CA 1
ATOM 932 C C . ARG A 1 119 ? 2.141 -9.096 -10.822 1.00 89.31 119 ARG A C 1
ATOM 934 O O . ARG A 1 119 ? 2.130 -9.204 -12.041 1.00 89.31 119 ARG A O 1
ATOM 941 N N . TYR A 1 120 ? 1.520 -8.113 -10.171 1.00 89.69 120 TYR A N 1
ATOM 942 C CA . TYR A 1 120 ? 0.749 -7.063 -10.838 1.00 89.69 120 TYR A CA 1
ATOM 943 C C . TYR A 1 120 ? 1.580 -6.259 -11.848 1.00 89.69 120 TYR A C 1
ATOM 945 O O . TYR A 1 120 ? 1.117 -6.043 -12.959 1.00 89.69 120 TYR A O 1
ATOM 953 N N . ILE A 1 121 ? 2.809 -5.869 -11.501 1.00 87.44 121 ILE A N 1
ATOM 954 C CA . ILE A 1 121 ? 3.683 -5.081 -12.392 1.00 87.44 121 ILE A CA 1
ATOM 955 C C . ILE A 1 121 ? 4.196 -5.889 -13.593 1.00 87.44 121 ILE A C 1
ATOM 957 O O . ILE A 1 121 ? 4.500 -5.318 -14.638 1.00 87.44 121 ILE A O 1
ATOM 961 N N . HIS A 1 122 ? 4.315 -7.208 -13.452 1.00 82.62 122 HIS A N 1
ATOM 962 C CA . HIS A 1 122 ? 4.791 -8.098 -14.514 1.00 82.62 122 HIS A CA 1
ATOM 963 C C . HIS A 1 122 ? 3.670 -8.746 -15.344 1.00 82.62 122 HIS A C 1
ATOM 965 O O . HIS A 1 122 ? 3.972 -9.604 -16.177 1.00 82.62 122 HIS A O 1
ATOM 971 N N . THR A 1 123 ? 2.409 -8.366 -15.113 1.00 67.44 123 THR A N 1
ATOM 972 C CA . THR A 1 123 ? 1.246 -8.813 -15.899 1.00 67.44 123 THR A CA 1
ATOM 973 C C . THR A 1 123 ? 0.900 -7.775 -16.956 1.00 67.44 123 THR A C 1
ATOM 975 O O . THR A 1 123 ? 0.649 -8.188 -18.109 1.00 67.44 123 THR A O 1
#

Foldseek 3Di:
DDDDDVVVVVVVVVVVVVVVVVVVVVVVVVVPDDPPPVPLPPDVLVVLVVLCVVVVHDPQLSLQLSLQCSVCVPPPPDDSVLSSVLSVVVVVPDDPPDPSNVQVPDPVSSVVSNVVSVVSVVD

Organism: NCBI:txid1056512

Secondary structure (DSSP, 8-state):
-----HHHHHHHHHHHHHHHHHHHHHHHHHTTS-----------HHHHHHHHHHTT--HHHHHHHHHHHHHTTT-SS--HHHHHHHHHHHHHTSPTT--HHHHTTSHHHHHHHHHHHHHHHT-

Radius of gyration: 19.63 Å; chains: 1; bounding box: 40×63×35 Å

Sequence (123 aa):
MDKFDPSRRDSMRKMIIAGGACVALSQVNLWNQPQKVLTAPKVDDKEIKAAGEELALTTPEQDVFAVIKKNLMRSKNVTDEQIGDFSRRIVAASPEGTDFKQVFSGLQNEFHLMEHFIRYIHT